Protein AF-A0A944ATP2-F1 (afdb_monomer_lite)

Structure (mmCIF, N/CA/C/O backbone):
data_AF-A0A944ATP2-F1
#
_entry.id   AF-A0A944ATP2-F1
#
loop_
_atom_site.group_PDB
_atom_site.id
_atom_site.type_symbol
_atom_site.label_atom_id
_atom_site.label_alt_id
_atom_site.label_comp_id
_atom_site.label_asym_id
_atom_site.label_entity_id
_atom_site.label_seq_id
_atom_site.pdbx_PDB_ins_code
_atom_site.Cartn_x
_atom_site.Cartn_y
_atom_site.Cartn_z
_atom_site.occupancy
_atom_site.B_iso_or_equiv
_atom_site.auth_seq_id
_atom_site.auth_comp_id
_atom_site.auth_asym_id
_atom_site.auth_atom_id
_atom_site.pdbx_PDB_model_num
ATOM 1 N N . GLY A 1 1 ? 15.730 3.237 -9.659 1.00 58.06 1 GLY A N 1
ATOM 2 C CA . GLY A 1 1 ? 16.103 1.814 -9.574 1.00 58.06 1 GLY A CA 1
ATOM 3 C C . GLY A 1 1 ? 17.571 1.696 -9.252 1.00 58.06 1 GLY A C 1
ATOM 4 O O . GLY A 1 1 ? 18.352 2.552 -9.666 1.00 58.06 1 GLY A O 1
ATOM 5 N N . ARG A 1 2 ? 17.949 0.674 -8.489 1.00 70.62 2 ARG A N 1
ATOM 6 C CA . ARG A 1 2 ? 19.358 0.342 -8.253 1.00 70.62 2 ARG A CA 1
ATOM 7 C C . ARG A 1 2 ? 19.967 -0.124 -9.579 1.00 70.62 2 ARG A C 1
ATOM 9 O O . ARG A 1 2 ? 19.275 -0.721 -10.393 1.00 70.62 2 ARG A O 1
ATOM 16 N N . GLY A 1 3 ? 21.249 0.148 -9.827 1.00 63.06 3 GLY A N 1
ATOM 17 C CA . GLY A 1 3 ? 21.859 -0.046 -11.156 1.00 63.06 3 GLY A CA 1
ATOM 18 C C . GLY A 1 3 ? 21.764 -1.469 -11.730 1.00 63.06 3 GLY A C 1
ATOM 19 O O . GLY A 1 3 ? 21.791 -1.638 -12.943 1.00 63.06 3 GLY A O 1
ATOM 20 N N . TYR A 1 4 ? 21.601 -2.480 -10.875 1.00 66.50 4 TYR A N 1
ATOM 21 C CA . TYR A 1 4 ? 21.416 -3.879 -11.266 1.00 66.50 4 TYR A CA 1
ATOM 22 C C . TYR A 1 4 ? 19.957 -4.262 -11.578 1.00 66.50 4 TYR A C 1
ATOM 24 O O . TYR A 1 4 ? 19.733 -5.354 -12.072 1.00 66.50 4 TYR A O 1
ATOM 32 N N . GLU A 1 5 ? 18.973 -3.396 -11.318 1.00 60.78 5 GLU A N 1
ATOM 33 C CA . GLU A 1 5 ? 17.535 -3.628 -11.575 1.00 60.78 5 GLU A CA 1
ATOM 34 C C . GLU A 1 5 ? 17.104 -3.138 -12.971 1.00 60.78 5 GLU A C 1
ATOM 36 O O . GLU A 1 5 ? 15.943 -3.256 -13.346 1.00 60.78 5 GLU A O 1
ATOM 41 N N . LEU A 1 6 ? 18.029 -2.547 -13.735 1.00 65.81 6 LEU A N 1
ATOM 42 C CA . LEU A 1 6 ? 17.744 -1.840 -14.990 1.00 65.81 6 LEU A CA 1
ATOM 43 C C . LEU A 1 6 ? 18.061 -2.664 -16.246 1.00 65.81 6 LEU A C 1
ATOM 45 O O . LEU A 1 6 ? 17.882 -2.170 -17.359 1.00 65.81 6 LEU A O 1
ATOM 49 N N . ALA A 1 7 ? 18.558 -3.895 -16.091 1.00 78.75 7 ALA A N 1
ATOM 50 C CA . ALA A 1 7 ? 18.813 -4.764 -17.232 1.00 78.75 7 ALA A CA 1
ATOM 51 C C . ALA A 1 7 ? 17.470 -5.189 -17.861 1.00 78.75 7 ALA A C 1
ATOM 53 O O . ALA A 1 7 ? 16.626 -5.735 -17.148 1.00 78.75 7 ALA A O 1
ATOM 54 N N . PRO A 1 8 ? 17.264 -4.995 -19.178 1.00 71.12 8 PRO A N 1
ATOM 55 C CA . PRO A 1 8 ? 16.027 -5.391 -19.859 1.00 71.12 8 PRO A CA 1
ATOM 56 C C . PRO A 1 8 ? 15.672 -6.872 -19.658 1.00 71.12 8 PRO A C 1
ATOM 58 O O . PRO A 1 8 ? 14.504 -7.228 -19.562 1.00 71.12 8 PRO A O 1
ATOM 61 N N . GLU A 1 9 ? 16.694 -7.719 -19.520 1.00 74.12 9 GLU A N 1
ATOM 62 C CA . GLU A 1 9 ? 16.602 -9.163 -19.261 1.00 74.12 9 GLU A CA 1
ATOM 63 C C . GLU A 1 9 ? 15.942 -9.504 -17.913 1.00 74.12 9 GLU A C 1
ATOM 65 O O . GLU A 1 9 ? 15.418 -10.601 -17.734 1.00 74.12 9 GLU A O 1
ATOM 70 N N . LEU A 1 10 ? 15.942 -8.571 -16.957 1.00 77.44 10 LEU A N 1
ATOM 71 C CA . LEU A 1 10 ? 15.343 -8.761 -15.637 1.00 77.44 10 LEU A CA 1
ATOM 72 C C . LEU A 1 10 ? 13.873 -8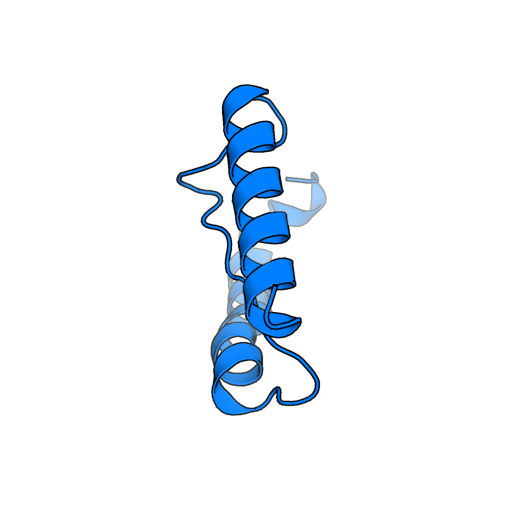.346 -15.586 1.00 77.44 10 LEU A C 1
ATOM 74 O O . LEU A 1 10 ? 13.190 -8.695 -14.628 1.00 77.44 10 LEU A O 1
ATOM 78 N N . VAL A 1 11 ? 13.362 -7.637 -16.597 1.00 78.19 11 VAL A N 1
ATOM 79 C CA . VAL A 1 11 ? 11.957 -7.198 -16.634 1.00 78.19 11 VAL A CA 1
ATOM 80 C C . VAL A 1 11 ? 11.019 -8.400 -16.608 1.00 78.19 11 VAL A C 1
ATOM 82 O O . VAL A 1 11 ? 10.079 -8.423 -15.817 1.00 78.19 11 VAL A O 1
ATOM 85 N N . ASP A 1 12 ? 11.305 -9.425 -17.413 1.00 80.44 12 ASP A N 1
ATOM 86 C CA . ASP A 1 12 ? 10.521 -10.662 -17.416 1.00 80.44 12 ASP A CA 1
ATOM 87 C C . ASP A 1 12 ? 10.644 -11.414 -16.085 1.00 80.44 12 ASP A C 1
ATOM 89 O O . ASP A 1 12 ? 9.647 -11.918 -15.576 1.00 80.44 12 ASP A O 1
ATOM 93 N N . TYR A 1 13 ? 11.839 -11.445 -15.484 1.00 81.62 13 TYR A N 1
ATOM 94 C CA . TYR A 1 13 ? 12.053 -12.065 -14.174 1.0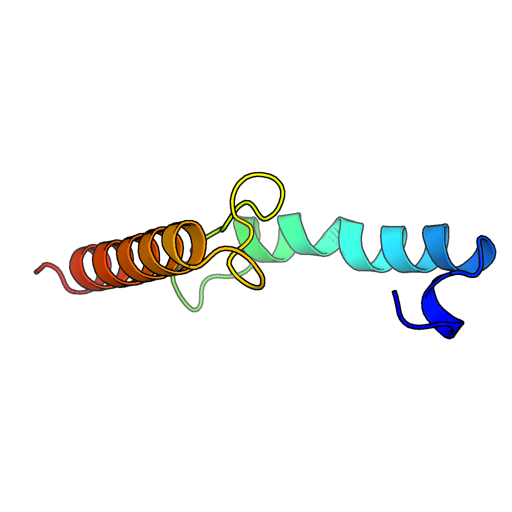0 81.62 13 TYR A CA 1
ATOM 95 C C . TYR A 1 13 ? 11.234 -11.378 -13.074 1.00 81.62 13 TYR A C 1
ATOM 97 O O . TYR A 1 13 ? 10.545 -12.049 -12.306 1.00 81.62 13 TYR A O 1
ATOM 105 N N . TYR A 1 14 ? 11.263 -10.045 -13.020 1.00 80.62 14 TYR A N 1
ATOM 106 C CA . TYR A 1 14 ? 10.442 -9.293 -12.082 1.00 80.62 14 TYR A CA 1
ATOM 107 C C . TYR A 1 14 ? 8.958 -9.498 -12.386 1.00 80.62 14 TYR A C 1
ATOM 109 O O . TYR A 1 14 ? 8.216 -9.805 -11.464 1.00 80.62 14 TYR A O 1
ATOM 117 N N . ARG A 1 15 ? 8.512 -9.441 -13.646 1.00 80.31 15 ARG A N 1
ATOM 118 C CA . ARG A 1 15 ? 7.101 -9.693 -13.981 1.00 80.31 15 ARG A CA 1
ATOM 119 C C . ARG A 1 15 ? 6.623 -11.048 -13.451 1.00 80.31 15 ARG A C 1
ATOM 121 O O . ARG A 1 15 ? 5.597 -11.080 -12.787 1.00 80.31 15 ARG A O 1
ATOM 128 N N . THR A 1 16 ? 7.382 -12.122 -13.668 1.00 82.19 16 THR A N 1
ATOM 129 C CA . THR A 1 16 ? 7.053 -13.462 -13.149 1.00 82.19 16 THR A CA 1
ATOM 130 C C . THR A 1 16 ? 7.038 -13.512 -11.622 1.00 82.19 16 THR A C 1
ATOM 132 O O . THR A 1 16 ? 6.234 -14.217 -11.026 1.00 82.19 16 THR A O 1
ATOM 135 N N . LEU A 1 17 ? 7.927 -12.772 -10.955 1.00 80.88 17 LEU A N 1
ATOM 136 C CA . LEU A 1 17 ? 7.900 -12.684 -9.498 1.00 80.88 17 LEU A CA 1
ATOM 137 C C . LEU A 1 17 ? 6.632 -11.967 -9.018 1.00 80.88 17 LEU A C 1
ATOM 139 O O . LEU A 1 17 ? 5.994 -12.443 -8.088 1.00 80.88 17 LEU A O 1
ATOM 143 N N . TRP A 1 18 ? 6.281 -10.845 -9.648 1.00 80.81 18 TRP A N 1
ATOM 144 C CA . TRP A 1 18 ? 5.181 -9.966 -9.251 1.00 80.81 18 TRP A CA 1
ATOM 145 C C . TRP A 1 18 ? 3.792 -10.505 -9.636 1.00 80.81 18 TRP A C 1
ATOM 147 O O . TRP A 1 18 ? 2.843 -10.255 -8.900 1.00 80.81 18 TRP A O 1
ATOM 157 N N . GLU A 1 19 ? 3.652 -11.276 -10.723 1.00 83.38 19 GLU A N 1
ATOM 158 C CA . GLU A 1 19 ? 2.343 -11.704 -11.265 1.00 83.38 19 GLU A CA 1
ATOM 159 C C . GLU A 1 19 ? 1.485 -12.513 -10.278 1.00 83.38 19 GLU A C 1
ATOM 161 O O . GLU A 1 19 ? 0.260 -12.486 -10.359 1.00 83.38 19 GLU A O 1
ATOM 166 N N . GLY A 1 20 ? 2.117 -13.212 -9.330 1.00 84.69 20 GLY A N 1
ATOM 167 C CA . GLY A 1 20 ? 1.425 -13.996 -8.306 1.00 84.69 20 GLY A CA 1
ATOM 168 C C . GLY A 1 20 ? 1.153 -13.251 -6.997 1.00 84.69 20 GLY A C 1
ATOM 169 O O . GLY A 1 20 ? 0.436 -13.782 -6.149 1.00 84.69 20 GLY A O 1
ATOM 170 N N . TYR A 1 21 ? 1.722 -12.056 -6.792 1.00 87.62 21 TYR A N 1
ATOM 171 C CA . TYR A 1 21 ? 1.590 -11.352 -5.511 1.00 87.62 21 TYR A CA 1
ATOM 172 C C . TYR A 1 21 ? 0.159 -10.893 -5.264 1.00 87.62 21 TYR A C 1
ATOM 174 O O . TYR A 1 21 ? -0.343 -11.107 -4.165 1.00 87.62 21 TYR A O 1
ATOM 182 N N . ASP A 1 22 ? -0.509 -10.324 -6.268 1.00 88.38 22 ASP A N 1
ATOM 183 C CA . ASP A 1 22 ? -1.878 -9.822 -6.110 1.00 88.38 22 ASP A CA 1
ATOM 184 C C . ASP A 1 22 ? -2.839 -10.955 -5.740 1.00 88.38 22 ASP A C 1
ATOM 186 O O . ASP A 1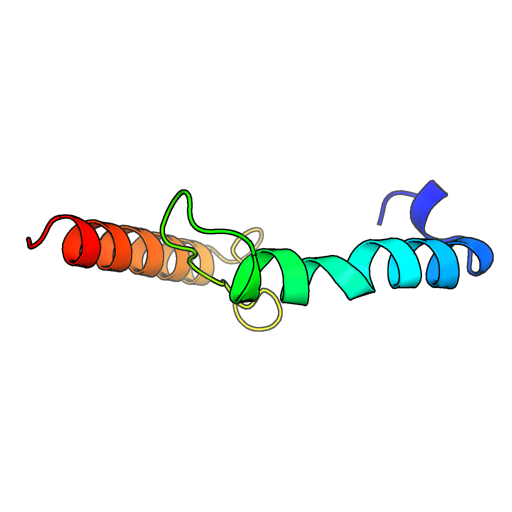 22 ? -3.575 -10.860 -4.760 1.00 88.38 22 ASP A O 1
ATOM 190 N N . ASP A 1 23 ? -2.786 -12.072 -6.469 1.00 90.88 23 ASP A N 1
ATOM 191 C CA . ASP A 1 23 ? -3.617 -13.242 -6.178 1.00 90.88 23 ASP A CA 1
ATOM 192 C C . ASP A 1 23 ? -3.339 -13.795 -4.775 1.00 90.88 23 ASP A C 1
ATOM 194 O O . ASP A 1 23 ? -4.258 -14.051 -3.994 1.00 90.88 23 ASP A O 1
ATOM 198 N N . TRP A 1 24 ? -2.066 -13.907 -4.399 1.00 92.38 24 TRP A N 1
ATOM 199 C CA . TRP A 1 24 ? -1.711 -14.376 -3.069 1.00 92.38 24 TRP A CA 1
ATOM 200 C C . TRP A 1 24 ? -2.207 -13.431 -1.964 1.00 92.38 24 TRP A C 1
ATOM 202 O O . TRP A 1 24 ? -2.804 -13.895 -0.990 1.00 92.38 24 TRP A O 1
ATOM 212 N N . VAL A 1 25 ? -2.011 -12.119 -2.116 1.00 93.25 25 VAL A N 1
ATOM 213 C CA . VAL A 1 25 ? -2.414 -11.100 -1.133 1.00 93.25 25 VAL A CA 1
ATOM 214 C C . VAL A 1 25 ? -3.936 -11.009 -1.010 1.00 93.25 25 VAL A C 1
ATOM 216 O O . VAL A 1 25 ? -4.442 -10.939 0.107 1.00 93.25 25 VAL A O 1
ATOM 219 N N . PHE A 1 26 ? -4.677 -11.031 -2.121 1.00 91.25 26 PHE A N 1
ATOM 220 C CA . PHE A 1 26 ? -6.122 -10.786 -2.103 1.00 91.25 26 PHE A CA 1
ATOM 221 C C . PHE A 1 26 ? -6.977 -12.054 -1.976 1.00 91.25 26 PHE A C 1
ATOM 223 O O . PHE A 1 26 ? -8.079 -11.975 -1.434 1.00 91.25 26 PHE A O 1
ATOM 230 N N . ASN A 1 27 ? -6.495 -13.222 -2.421 1.00 93.94 27 ASN A N 1
ATOM 231 C CA . ASN A 1 27 ? -7.282 -14.464 -2.414 1.00 93.94 27 ASN A CA 1
ATOM 232 C C . ASN A 1 27 ? -6.785 -15.515 -1.408 1.00 93.94 27 ASN A C 1
ATOM 234 O O . ASN A 1 27 ? -7.579 -16.339 -0.936 1.00 93.94 27 ASN A O 1
ATOM 238 N N . HIS A 1 28 ? -5.498 -15.501 -1.046 1.00 95.44 28 HIS A N 1
ATOM 239 C CA . HIS A 1 28 ? -4.903 -16.543 -0.201 1.00 95.44 28 HIS A CA 1
ATOM 240 C C . HIS A 1 28 ? -4.512 -16.071 1.203 1.00 95.44 28 HIS A C 1
ATOM 242 O O . HIS A 1 28 ? -4.647 -16.841 2.160 1.00 95.44 28 HIS A O 1
ATOM 248 N N . TYR A 1 29 ? -4.060 -14.829 1.359 1.00 95.25 29 TYR A N 1
ATOM 249 C CA . TYR A 1 29 ? -3.684 -14.267 2.650 1.00 95.25 29 TYR A CA 1
ATOM 250 C C . TYR A 1 29 ? -4.915 -13.978 3.523 1.00 95.25 29 TYR A C 1
ATOM 252 O O . TYR A 1 29 ? -5.872 -13.346 3.090 1.00 95.25 29 TYR A O 1
ATOM 260 N N . LYS A 1 30 ? -4.901 -14.467 4.772 1.00 94.69 30 LYS A N 1
ATOM 261 C CA . LYS A 1 30 ? -6.023 -14.324 5.729 1.00 94.69 30 LYS A CA 1
ATOM 262 C C . LYS A 1 30 ? -5.594 -14.006 7.163 1.00 94.69 30 LYS A C 1
ATOM 264 O O . LYS A 1 30 ? -6.418 -14.045 8.070 1.00 94.69 30 LYS A O 1
ATOM 269 N N . ALA A 1 31 ? -4.301 -13.776 7.396 1.00 95.62 31 ALA A N 1
ATOM 270 C CA . ALA A 1 31 ? -3.772 -13.602 8.750 1.00 95.62 31 ALA 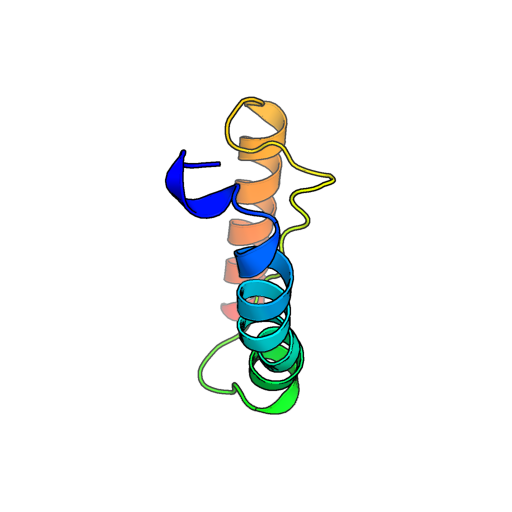A CA 1
ATOM 271 C C . ALA A 1 31 ? -4.057 -12.205 9.327 1.00 95.62 31 ALA A C 1
ATOM 273 O O . ALA A 1 31 ? -4.115 -12.052 10.545 1.00 95.62 31 ALA A O 1
ATOM 274 N N . SER A 1 32 ? -4.252 -11.204 8.468 1.00 93.19 32 SER A N 1
ATOM 275 C CA . SER A 1 32 ? -4.658 -9.856 8.856 1.00 93.19 32 SER A CA 1
ATOM 276 C C . SER A 1 32 ? -5.395 -9.156 7.718 1.00 93.19 32 SER A C 1
ATOM 278 O O . SER A 1 32 ? -5.382 -9.616 6.577 1.00 93.19 32 SER A O 1
ATOM 280 N N . GLU A 1 33 ? -5.982 -8.004 8.032 1.00 94.00 33 GLU A N 1
ATOM 281 C CA . GLU A 1 33 ? -6.444 -7.049 7.028 1.00 94.00 33 GLU A CA 1
ATOM 282 C C . GLU A 1 33 ? -5.271 -6.513 6.197 1.00 94.00 33 GLU A C 1
ATOM 284 O O . GLU A 1 33 ? -4.137 -6.422 6.682 1.00 94.00 33 GLU A O 1
ATOM 289 N N . VAL A 1 34 ? -5.569 -6.123 4.959 1.00 94.31 34 VAL A N 1
ATOM 290 C CA . VAL A 1 34 ? -4.615 -5.534 4.015 1.00 94.31 34 VAL A CA 1
ATOM 291 C C . VAL A 1 34 ? -5.105 -4.140 3.630 1.00 94.31 34 VAL A C 1
ATOM 293 O O . VAL A 1 34 ? -6.258 -3.967 3.239 1.00 94.31 34 VAL A O 1
ATOM 296 N N . LEU A 1 35 ? -4.221 -3.146 3.733 1.00 95.62 35 LEU A N 1
ATOM 297 C CA . LEU A 1 35 ? -4.442 -1.791 3.230 1.00 95.62 35 LEU A CA 1
ATOM 298 C C . LEU A 1 35 ? -3.562 -1.579 1.996 1.00 95.62 35 LEU A C 1
ATOM 300 O O . LEU A 1 35 ? -2.342 -1.696 2.083 1.00 95.62 35 LEU A O 1
ATOM 304 N N . VAL A 1 36 ? -4.184 -1.263 0.861 1.00 94.69 36 VAL A N 1
ATOM 305 C CA . VAL A 1 36 ? -3.492 -0.977 -0.402 1.00 94.69 36 VAL A CA 1
ATOM 306 C C . VAL A 1 36 ? -3.326 0.532 -0.544 1.00 94.69 36 VAL A C 1
ATOM 308 O O . VAL A 1 36 ? -4.298 1.272 -0.400 1.00 94.69 36 VAL A O 1
ATOM 311 N N . ILE A 1 37 ? -2.104 0.982 -0.831 1.00 95.56 37 ILE A N 1
ATOM 312 C CA . ILE A 1 37 ? -1.775 2.393 -1.064 1.00 95.56 37 ILE A CA 1
ATOM 313 C C . ILE A 1 37 ? -1.296 2.536 -2.507 1.00 95.56 37 ILE A C 1
ATOM 315 O O . ILE A 1 37 ? -0.370 1.845 -2.928 1.00 95.56 37 ILE A O 1
ATOM 319 N N . ASP A 1 38 ? -1.936 3.435 -3.249 1.00 94.81 38 ASP A N 1
ATOM 320 C CA . ASP A 1 38 ? -1.598 3.739 -4.638 1.00 94.81 38 ASP A CA 1
ATOM 321 C C . ASP A 1 38 ? -0.423 4.727 -4.707 1.00 94.81 38 ASP A C 1
ATOM 323 O O . ASP A 1 38 ? -0.574 5.920 -4.436 1.00 94.81 38 ASP A O 1
ATOM 327 N N . ILE A 1 39 ? 0.756 4.223 -5.066 1.00 92.75 39 ILE A N 1
ATOM 328 C CA . ILE A 1 39 ? 1.984 5.021 -5.168 1.00 92.75 39 ILE A CA 1
ATOM 329 C C . ILE A 1 39 ? 2.064 5.870 -6.444 1.00 92.75 39 ILE A C 1
ATOM 331 O O . ILE A 1 39 ? 2.904 6.764 -6.503 1.00 92.75 39 ILE A O 1
ATOM 335 N N . ASP A 1 40 ? 1.200 5.637 -7.438 1.00 94.50 40 ASP A N 1
ATOM 336 C CA . ASP A 1 40 ? 1.084 6.536 -8.595 1.00 94.50 40 ASP A CA 1
ATOM 337 C C . ASP A 1 40 ? 0.326 7.815 -8.213 1.00 94.50 40 ASP A C 1
ATOM 339 O O . ASP A 1 40 ? 0.493 8.865 -8.839 1.00 94.50 40 ASP A O 1
ATOM 343 N N . LYS A 1 41 ? -0.502 7.735 -7.163 1.00 96.88 41 LYS A N 1
ATOM 344 C CA . LYS A 1 41 ? -1.259 8.863 -6.618 1.00 96.88 41 LYS A CA 1
ATOM 345 C C . LYS A 1 41 ? -0.547 9.574 -5.464 1.00 96.88 41 LYS A C 1
ATOM 347 O O . LYS A 1 41 ? -0.686 10.789 -5.356 1.00 96.88 41 LYS A O 1
ATOM 352 N N . TYR A 1 42 ? 0.159 8.838 -4.606 1.00 97.12 42 TYR A N 1
ATOM 353 C CA . TYR A 1 42 ? 0.723 9.354 -3.355 1.00 97.12 42 TYR A CA 1
ATOM 354 C C . TYR A 1 42 ? 2.253 9.256 -3.321 1.00 97.12 42 TYR A C 1
ATOM 356 O O . TYR A 1 42 ? 2.802 8.178 -3.081 1.00 97.12 42 TYR A O 1
ATOM 364 N N . ASP A 1 43 ? 2.954 10.388 -3.453 1.00 96.75 43 ASP A N 1
ATOM 365 C CA . ASP A 1 43 ? 4.410 10.452 -3.264 1.00 96.75 43 ASP A CA 1
ATOM 366 C C . ASP A 1 43 ? 4.753 10.721 -1.793 1.00 96.75 43 ASP A C 1
ATOM 368 O O . ASP A 1 43 ? 5.226 11.788 -1.407 1.00 96.75 43 ASP A O 1
ATOM 372 N N . TYR A 1 44 ? 4.546 9.719 -0.941 1.00 95.50 44 TYR A N 1
ATOM 373 C CA . TYR A 1 44 ? 4.822 9.827 0.496 1.00 95.50 44 TYR A CA 1
ATOM 374 C C . TYR A 1 44 ? 6.313 10.030 0.842 1.00 95.50 44 TYR A C 1
ATOM 376 O O . TYR A 1 44 ? 6.650 10.230 2.011 1.00 95.50 44 TYR A O 1
ATOM 384 N N . VAL A 1 45 ? 7.219 9.929 -0.138 1.00 95.12 45 VAL A N 1
ATOM 385 C CA . VAL A 1 45 ? 8.665 10.086 0.063 1.00 95.12 45 VAL A CA 1
ATOM 386 C C . VAL A 1 45 ? 9.081 11.539 -0.126 1.00 95.12 45 VAL A C 1
ATOM 388 O O . VAL A 1 45 ? 9.850 12.057 0.685 1.00 95.12 45 VAL A O 1
ATOM 391 N N . ASN A 1 46 ? 8.595 12.190 -1.185 1.00 97.12 46 ASN A N 1
ATOM 392 C CA . ASN A 1 46 ? 9.018 13.546 -1.542 1.00 97.12 46 ASN A CA 1
ATOM 393 C C . ASN A 1 46 ? 7.937 14.609 -1.298 1.00 97.12 46 ASN A C 1
ATOM 395 O O . ASN A 1 46 ? 8.252 15.799 -1.356 1.00 97.12 46 ASN A O 1
ATOM 399 N N . ASN A 1 47 ? 6.695 14.212 -1.008 1.00 97.75 47 ASN A N 1
ATOM 400 C CA . ASN A 1 47 ? 5.586 15.113 -0.713 1.00 97.75 47 ASN A CA 1
ATOM 401 C C . ASN A 1 47 ? 5.072 14.904 0.722 1.00 97.75 47 ASN A C 1
ATOM 403 O O . ASN A 1 47 ? 4.527 13.862 1.082 1.00 97.75 47 ASN A O 1
ATOM 407 N N . GLU A 1 48 ? 5.232 15.935 1.553 1.00 98.19 48 GLU A N 1
ATOM 408 C CA . GLU A 1 48 ? 4.819 15.905 2.959 1.00 98.19 48 GLU A CA 1
ATOM 409 C C . GLU A 1 48 ? 3.295 15.802 3.128 1.00 98.19 48 GLU A C 1
ATOM 411 O O . GLU A 1 48 ? 2.822 15.178 4.078 1.00 98.19 48 GLU A O 1
ATOM 416 N N . GLU A 1 49 ? 2.519 16.385 2.213 1.00 98.25 49 GLU A N 1
ATOM 417 C CA . GLU A 1 49 ? 1.058 16.314 2.275 1.00 98.25 49 GLU A CA 1
ATOM 418 C C . GLU A 1 49 ? 0.566 14.910 1.915 1.00 98.25 49 GLU A C 1
ATOM 420 O O . GLU A 1 49 ? -0.250 14.348 2.644 1.00 98.25 49 GLU A O 1
ATOM 425 N N . ASP A 1 50 ? 1.154 14.276 0.898 1.00 98.38 50 ASP A N 1
ATOM 426 C CA . ASP A 1 50 ? 0.839 12.881 0.562 1.00 98.38 50 ASP A CA 1
ATOM 427 C C . ASP A 1 50 ? 1.236 11.935 1.703 1.00 98.38 50 ASP A C 1
ATOM 429 O O . ASP A 1 50 ? 0.508 10.995 2.022 1.00 98.38 50 ASP A O 1
ATOM 433 N N . ALA A 1 51 ? 2.358 12.203 2.381 1.00 97.88 51 ALA A N 1
ATOM 434 C CA . ALA A 1 51 ? 2.761 11.440 3.559 1.00 97.88 51 ALA A CA 1
ATOM 435 C C . ALA A 1 51 ? 1.734 11.557 4.700 1.00 97.88 51 ALA A C 1
ATOM 437 O O . ALA A 1 51 ? 1.394 10.553 5.333 1.00 97.88 51 ALA A O 1
ATOM 438 N N . LYS A 1 52 ? 1.202 12.763 4.947 1.00 98.31 52 LYS A N 1
ATOM 439 C CA . LYS A 1 52 ? 0.119 12.982 5.921 1.00 98.31 52 LYS A CA 1
ATOM 440 C C . LYS A 1 52 ? -1.158 12.251 5.512 1.00 98.31 52 LYS A C 1
ATOM 442 O O . LYS A 1 52 ? -1.789 11.632 6.368 1.00 98.31 52 LYS A O 1
ATOM 447 N N . GLU A 1 53 ? -1.523 12.275 4.231 1.00 98.06 53 GLU A N 1
ATOM 448 C CA . GLU A 1 53 ? -2.690 11.547 3.726 1.00 98.06 53 GLU A CA 1
ATOM 449 C C . GLU A 1 53 ? -2.548 10.033 3.920 1.00 98.06 53 GLU A C 1
ATOM 451 O O . GLU A 1 53 ? -3.464 9.391 4.438 1.00 98.06 53 GLU A O 1
ATOM 456 N N . VAL A 1 54 ? -1.387 9.462 3.590 1.00 98.12 54 VAL A N 1
ATOM 457 C CA . VAL A 1 54 ? -1.106 8.035 3.801 1.00 98.12 54 VAL A CA 1
ATOM 458 C C . VAL A 1 54 ? -1.192 7.665 5.284 1.00 98.12 54 VAL A C 1
ATOM 460 O O . VAL A 1 54 ? -1.842 6.678 5.635 1.00 98.12 54 VAL A O 1
ATOM 463 N N . LEU A 1 55 ? -0.607 8.469 6.177 1.00 98.25 55 LEU A N 1
ATOM 464 C CA . LEU A 1 55 ? -0.722 8.250 7.624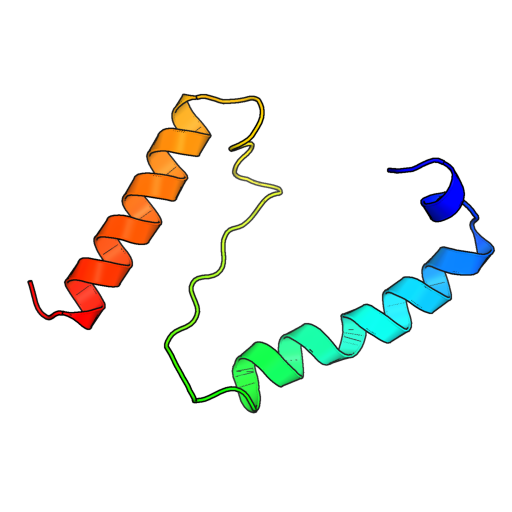 1.00 98.25 55 LEU A CA 1
ATOM 465 C C . LEU A 1 55 ? -2.181 8.291 8.093 1.00 98.25 55 LEU A C 1
ATOM 467 O O . LEU A 1 55 ? -2.596 7.447 8.887 1.00 98.25 55 LEU A O 1
ATOM 471 N N . GLN A 1 56 ? -2.982 9.216 7.563 1.00 98.19 56 GLN A N 1
ATOM 472 C CA . GLN A 1 56 ? -4.402 9.303 7.890 1.00 98.19 56 GLN A CA 1
ATOM 473 C C . GLN A 1 56 ? -5.185 8.070 7.415 1.00 98.19 56 GLN A C 1
ATOM 475 O O . GLN A 1 56 ? -6.078 7.609 8.128 1.00 98.19 56 GLN A O 1
ATOM 480 N N . MET A 1 57 ? -4.857 7.504 6.248 1.00 97.94 57 MET A N 1
ATOM 481 C CA . MET A 1 57 ? -5.464 6.253 5.773 1.00 97.94 57 MET A CA 1
ATOM 482 C C . MET A 1 57 ? -5.155 5.084 6.709 1.00 97.94 57 MET A C 1
ATOM 484 O O . MET A 1 57 ? -6.055 4.307 7.033 1.00 97.94 57 MET A O 1
ATOM 488 N N . ILE A 1 58 ? -3.906 4.984 7.178 1.00 97.62 58 ILE A N 1
ATOM 489 C CA . ILE A 1 58 ? -3.478 3.945 8.124 1.00 97.62 58 ILE A CA 1
ATOM 490 C C . ILE A 1 58 ? -4.245 4.081 9.444 1.00 97.62 58 ILE A C 1
ATOM 492 O O . ILE A 1 58 ? -4.835 3.109 9.912 1.00 97.62 58 ILE A O 1
ATOM 496 N N . GLU A 1 59 ? -4.286 5.285 10.019 1.00 97.94 59 GLU A N 1
ATOM 497 C CA . GLU A 1 59 ? -5.019 5.568 11.260 1.00 97.94 59 GLU A CA 1
ATOM 498 C C . GLU A 1 59 ? -6.510 5.234 11.136 1.00 97.94 59 GLU A C 1
ATOM 500 O O . GLU A 1 59 ? -7.087 4.594 12.015 1.00 97.94 59 GLU A O 1
ATOM 505 N N . ASN A 1 60 ? -7.140 5.605 10.018 1.00 97.69 60 ASN A N 1
ATOM 506 C CA . ASN A 1 60 ? -8.549 5.303 9.779 1.00 97.69 60 ASN A CA 1
ATOM 507 C C . ASN A 1 60 ? -8.804 3.795 9.691 1.00 97.69 60 ASN A C 1
ATOM 509 O O . ASN A 1 60 ? -9.745 3.305 10.315 1.00 97.69 60 ASN A O 1
ATOM 513 N N . LYS A 1 61 ? -7.952 3.045 8.978 1.00 97.25 61 LYS A N 1
ATOM 514 C CA . LYS A 1 61 ? -8.095 1.587 8.883 1.00 97.25 61 LYS A CA 1
ATOM 515 C C . LYS A 1 61 ? -7.863 0.909 10.235 1.00 97.25 61 LYS A C 1
ATOM 517 O O . LYS A 1 61 ? -8.554 -0.049 10.565 1.00 97.25 61 LYS A O 1
ATOM 522 N N . LEU A 1 62 ? -6.938 1.413 11.054 1.00 97.19 62 LEU A N 1
ATOM 523 C CA . LEU A 1 62 ? -6.725 0.900 12.410 1.00 97.19 62 LEU A CA 1
ATOM 524 C C . LEU A 1 62 ? -7.942 1.128 13.313 1.00 97.19 62 LEU A C 1
ATOM 526 O O . LEU A 1 62 ? -8.317 0.210 14.041 1.00 97.19 62 LEU A O 1
ATOM 530 N N . LYS A 1 63 ? -8.569 2.307 13.250 1.00 97.31 63 LYS A N 1
ATOM 531 C CA . LYS A 1 63 ? -9.809 2.600 13.989 1.00 97.31 63 LYS A CA 1
ATOM 532 C C . LYS A 1 63 ? -10.959 1.700 13.553 1.00 97.31 63 LYS A C 1
ATOM 534 O O . LYS A 1 63 ? -11.595 1.085 14.402 1.00 97.31 63 LYS A O 1
ATOM 539 N N . GLU A 1 64 ? -11.141 1.526 12.242 1.00 96.25 64 GLU A N 1
ATOM 540 C CA . GLU A 1 64 ? -12.126 0.598 11.670 1.00 96.25 64 GLU A CA 1
ATOM 541 C C . GLU A 1 64 ? -11.942 -0.825 12.220 1.00 96.25 64 GLU A C 1
ATOM 543 O O . GLU A 1 64 ? -12.897 -1.432 12.700 1.00 96.25 64 GLU A O 1
ATOM 548 N N . ILE A 1 65 ? -10.705 -1.337 12.218 1.00 95.19 65 ILE A N 1
ATOM 549 C CA . ILE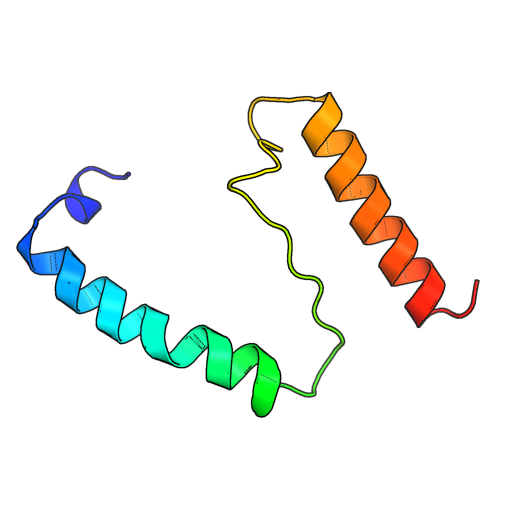 A 1 65 ? -10.380 -2.682 12.722 1.00 95.19 65 ILE A CA 1
ATOM 550 C C . ILE A 1 65 ? -10.623 -2.802 14.233 1.00 95.19 65 ILE A C 1
ATOM 552 O O . ILE A 1 65 ? -11.021 -3.864 14.714 1.00 95.19 65 ILE A O 1
ATOM 556 N N . ARG A 1 66 ? -10.361 -1.736 14.995 1.00 95.69 66 ARG A N 1
ATOM 557 C CA . ARG A 1 66 ? -10.530 -1.707 16.457 1.00 95.69 66 ARG A CA 1
ATOM 558 C C . ARG A 1 66 ? -11.966 -1.423 16.901 1.00 95.69 66 ARG A C 1
ATOM 560 O O . ARG A 1 66 ? -12.285 -1.689 18.058 1.00 95.69 66 ARG A O 1
ATOM 567 N N . GLY A 1 67 ? -12.823 -0.933 16.005 1.00 91.38 67 GLY A N 1
ATOM 568 C CA . GLY A 1 67 ? -14.186 -0.508 16.323 1.00 91.38 67 GLY A CA 1
ATOM 569 C C . GLY A 1 67 ? -14.254 0.806 17.111 1.00 91.38 67 GLY A C 1
ATOM 570 O O . GLY A 1 67 ? -15.159 0.966 17.929 1.00 91.38 67 GLY A O 1
ATOM 571 N N . GLU A 1 68 ? -13.286 1.702 16.896 1.00 83.75 68 GLU A N 1
ATOM 572 C CA . GLU A 1 68 ? -13.202 3.057 17.480 1.00 83.75 68 GLU A CA 1
ATOM 573 C C . GLU A 1 68 ? -13.833 4.111 16.559 1.00 83.75 68 GLU A C 1
ATOM 575 O O . GLU A 1 68 ? -14.552 4.992 17.086 1.00 83.75 68 GLU A O 1
#

Secondary structure (DSSP, 8-state):
--GGG--THHHHHHHHHHTTHHHIIIII--SS------TTT--TTT-HHHHHHHHHHHHHHHHHHHT-

Sequence (68 aa):
GRGYELAPELVDYYRTLWEGYDDWVFNHYKASEVLVIDIDKYDYVNNEEDAKEVLQMIENKLKEIRGE

Radius of gyration: 16.16 Å; chains: 1; bounding box: 36×33×37 Å

Foldseek 3Di:
DPPVCPPPVCVVVVCVVVVCPVCCVPPPDDPDDDDDDDCVPAPLPPDVVSVVVVVVSVVVVVCVVVVD

pLDDT: mean 89.3, std 10.53, range [58.06, 98.38]